Protein AF-A0A2A7E2X3-F1 (afdb_monomer_lite)

pLDDT: mean 80.22, std 16.71, range [39.94, 96.56]

Structure (mmCIF, N/CA/C/O backbone):
data_AF-A0A2A7E2X3-F1
#
_entry.id   AF-A0A2A7E2X3-F1
#
loop_
_atom_site.group_PDB
_atom_site.id
_atom_site.type_symbol
_atom_site.label_atom_id
_atom_site.label_alt_id
_atom_site.label_comp_id
_atom_site.label_asym_id
_atom_site.label_entity_id
_atom_site.label_seq_id
_atom_site.pdbx_PDB_ins_code
_atom_site.Cartn_x
_atom_site.Cartn_y
_atom_site.Cartn_z
_atom_site.occupancy
_atom_site.B_iso_or_equiv
_atom_site.auth_seq_id
_atom_site.auth_comp_id
_atom_site.auth_asym_id
_atom_site.auth_atom_id
_atom_site.pdbx_PDB_model_num
ATOM 1 N N . MET A 1 1 ? -16.726 -9.547 8.960 1.00 53.72 1 MET A N 1
ATOM 2 C CA . MET A 1 1 ? -15.413 -9.828 8.336 1.00 53.72 1 MET A CA 1
ATOM 3 C C . MET A 1 1 ? -14.447 -10.203 9.444 1.00 53.72 1 MET A C 1
ATOM 5 O O . MET A 1 1 ? -14.495 -9.517 10.458 1.00 53.72 1 MET A O 1
ATOM 9 N N . PRO A 1 2 ? -13.640 -11.267 9.301 1.00 60.56 2 PRO A N 1
ATOM 10 C CA . PRO A 1 2 ? -12.669 -11.652 10.326 1.00 60.56 2 PRO A CA 1
ATOM 11 C C . PRO A 1 2 ? -11.768 -10.466 10.677 1.00 60.56 2 PRO A C 1
ATOM 13 O O . PRO A 1 2 ? -11.247 -9.824 9.767 1.00 60.56 2 PRO A O 1
ATOM 16 N N . ASP A 1 3 ? -11.584 -10.172 11.965 1.00 65.56 3 ASP A N 1
ATOM 17 C CA . ASP A 1 3 ? -10.852 -8.982 12.437 1.00 65.56 3 ASP A CA 1
ATOM 18 C C . ASP A 1 3 ? -9.413 -8.898 11.906 1.00 65.56 3 ASP A C 1
ATOM 20 O O . ASP A 1 3 ? -8.881 -7.813 11.692 1.00 65.56 3 ASP A O 1
ATOM 24 N N . LYS A 1 4 ? -8.856 -10.045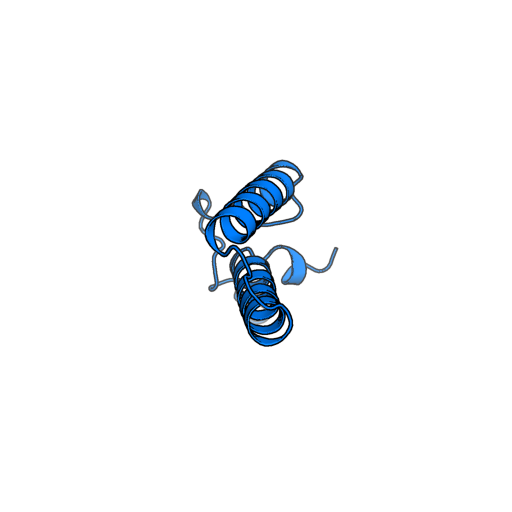 11.514 1.00 63.25 4 LYS A N 1
ATOM 25 C CA . LYS A 1 4 ? -7.557 -10.212 10.846 1.00 63.25 4 LYS A CA 1
ATOM 26 C C . LYS A 1 4 ? -7.391 -9.351 9.585 1.00 63.25 4 LYS A C 1
ATOM 28 O O . LYS A 1 4 ? -6.302 -8.847 9.332 1.00 63.25 4 LYS A O 1
ATOM 33 N N . TYR A 1 5 ? -8.456 -9.163 8.800 1.00 68.88 5 TYR A N 1
ATOM 34 C CA . TYR A 1 5 ? -8.408 -8.375 7.558 1.00 68.88 5 TYR A CA 1
ATOM 35 C C . TYR A 1 5 ? -8.468 -6.867 7.796 1.00 68.88 5 TYR A C 1
ATOM 37 O O . TYR A 1 5 ? -8.243 -6.100 6.865 1.00 68.88 5 TYR A O 1
ATOM 45 N N . LYS A 1 6 ? -8.739 -6.437 9.033 1.00 73.44 6 LYS A N 1
ATOM 46 C CA . LYS A 1 6 ? -8.714 -5.023 9.400 1.00 73.44 6 LYS A CA 1
ATOM 47 C C . LYS A 1 6 ? -7.300 -4.530 9.694 1.00 73.44 6 LYS A C 1
ATOM 49 O O . LYS A 1 6 ? -7.124 -3.334 9.846 1.00 73.44 6 LYS A O 1
ATOM 54 N N . ASN A 1 7 ? -6.285 -5.390 9.775 1.00 83.62 7 ASN A N 1
ATOM 55 C CA . ASN A 1 7 ? -4.937 -4.959 10.140 1.00 83.62 7 ASN A CA 1
ATOM 56 C C . ASN A 1 7 ? -4.274 -4.150 9.008 1.00 83.62 7 ASN A C 1
ATOM 58 O O . ASN A 1 7 ? -3.965 -4.691 7.948 1.00 83.62 7 ASN A O 1
ATOM 62 N N . TYR A 1 8 ? -3.997 -2.865 9.246 1.00 84.38 8 TYR A N 1
ATOM 63 C CA . TYR A 1 8 ? -3.300 -1.998 8.287 1.00 84.38 8 TYR A CA 1
ATOM 64 C C . TYR A 1 8 ? -1.921 -2.518 7.875 1.00 84.38 8 TYR A C 1
ATOM 66 O O . TY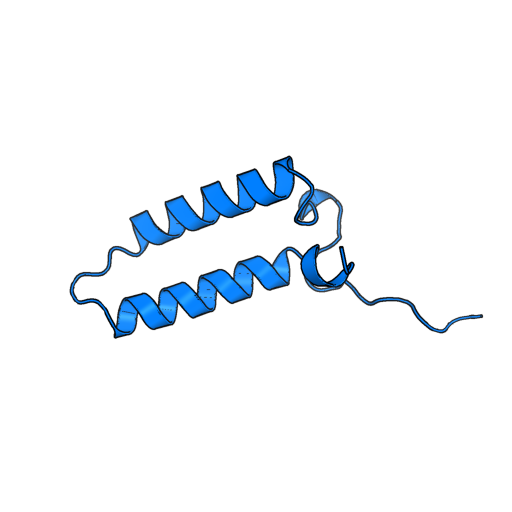R A 1 8 ? -1.575 -2.499 6.695 1.00 84.38 8 TYR A O 1
ATOM 74 N N . GLY A 1 9 ? -1.153 -3.047 8.828 1.00 84.81 9 GLY A N 1
ATOM 75 C CA . GLY A 1 9 ? 0.168 -3.612 8.564 1.00 84.81 9 GLY A CA 1
ATOM 76 C C . GLY A 1 9 ? 0.131 -4.819 7.624 1.00 84.81 9 GLY A C 1
ATOM 77 O O . GLY A 1 9 ? 1.061 -5.000 6.841 1.00 84.81 9 GLY A O 1
ATOM 78 N N . LEU A 1 10 ? -0.955 -5.601 7.643 1.00 87.44 10 LEU A N 1
ATOM 79 C CA . LEU A 1 10 ? -1.158 -6.727 6.724 1.00 87.44 10 LEU A CA 1
ATOM 80 C C . LEU A 1 10 ? -1.313 -6.255 5.272 1.00 87.44 10 LEU A C 1
ATOM 82 O O . LEU A 1 10 ? -0.723 -6.832 4.366 1.00 87.44 10 LEU A O 1
ATOM 86 N N . TRP A 1 11 ? -2.100 -5.205 5.036 1.00 88.81 11 TRP A N 1
ATOM 87 C CA . TRP A 1 11 ? -2.302 -4.683 3.683 1.00 88.81 11 TRP A CA 1
ATOM 88 C C . TRP A 1 11 ? -1.053 -3.989 3.151 1.00 88.81 11 TRP A C 1
ATOM 90 O O . TRP A 1 11 ? -0.692 -4.186 1.993 1.00 88.81 11 TRP A O 1
ATOM 100 N N . VAL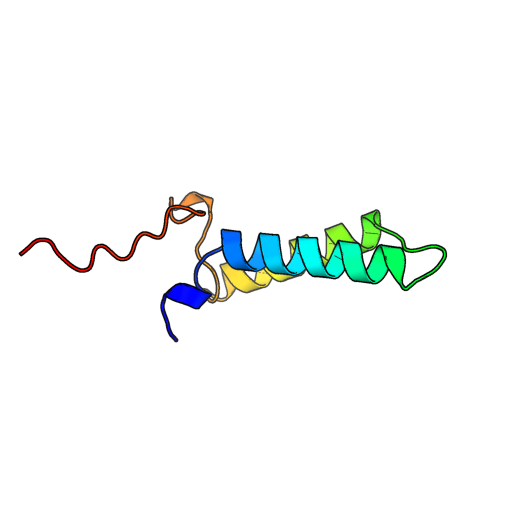 A 1 12 ? -0.344 -3.249 4.008 1.00 90.69 12 VAL A N 1
ATOM 101 C CA . VAL A 1 12 ? 0.951 -2.653 3.654 1.00 90.69 12 VAL A CA 1
ATOM 102 C C . VAL A 1 12 ? 1.960 -3.729 3.256 1.00 90.69 12 VAL A C 1
ATOM 104 O O . VAL A 1 12 ? 2.610 -3.594 2.223 1.00 90.69 12 VAL A O 1
ATOM 107 N N . SER A 1 13 ? 2.085 -4.812 4.029 1.00 92.69 13 SER A N 1
ATOM 108 C CA . SER A 1 13 ? 3.025 -5.890 3.701 1.00 92.69 13 SER A CA 1
ATOM 109 C C . SER A 1 13 ? 2.614 -6.665 2.446 1.00 92.69 13 SER A C 1
ATOM 111 O O . SER A 1 13 ? 3.480 -7.020 1.647 1.00 92.69 13 SER A O 1
ATOM 113 N N . LEU A 1 14 ? 1.310 -6.856 2.214 1.00 93.88 14 LEU A N 1
ATOM 114 C CA . LEU A 1 14 ? 0.790 -7.476 0.994 1.00 93.88 14 LEU A CA 1
ATOM 115 C C . LEU A 1 14 ? 1.147 -6.658 -0.255 1.00 93.88 14 LEU A C 1
ATOM 117 O O . LEU A 1 14 ? 1.668 -7.211 -1.224 1.00 93.88 14 LEU A O 1
ATOM 121 N N . PHE A 1 15 ? 0.917 -5.342 -0.230 1.00 95.19 15 PHE A N 1
ATOM 122 C CA . PHE A 1 15 ? 1.293 -4.466 -1.339 1.00 95.19 15 PHE A CA 1
ATOM 123 C C . PHE A 1 15 ? 2.814 -4.317 -1.471 1.00 95.19 15 PHE A C 1
ATOM 125 O O . PHE A 1 15 ? 3.319 -4.228 -2.585 1.00 95.19 15 PHE A O 1
ATOM 132 N N . ALA A 1 16 ? 3.582 -4.351 -0.384 1.00 94.25 16 ALA A N 1
ATOM 133 C CA . ALA A 1 16 ? 5.041 -4.357 -0.484 1.00 94.25 16 ALA A CA 1
ATOM 134 C C . ALA A 1 16 ? 5.549 -5.605 -1.230 1.00 94.25 16 ALA A C 1
ATOM 136 O O . ALA A 1 16 ? 6.339 -5.484 -2.167 1.00 94.25 16 ALA A O 1
ATOM 137 N N . LEU A 1 17 ? 5.039 -6.790 -0.875 1.00 96.38 17 LEU A N 1
ATOM 138 C CA . LEU A 1 17 ? 5.399 -8.043 -1.539 1.00 96.38 17 LEU A CA 1
ATOM 139 C C . LEU A 1 17 ? 4.971 -8.053 -3.012 1.00 96.38 17 LEU A C 1
ATOM 141 O O . LEU A 1 17 ? 5.758 -8.426 -3.878 1.00 96.38 17 LEU A O 1
ATOM 145 N N . LEU A 1 18 ? 3.748 -7.604 -3.308 1.00 95.56 18 LEU A N 1
ATOM 146 C CA . LEU A 1 18 ? 3.264 -7.497 -4.685 1.00 95.56 18 LEU A CA 1
ATOM 147 C C . LEU A 1 18 ? 4.153 -6.566 -5.523 1.00 95.56 18 LEU A C 1
ATOM 149 O O . LEU A 1 18 ? 4.473 -6.890 -6.663 1.00 95.56 18 LEU A O 1
ATOM 153 N N . GLY A 1 19 ? 4.592 -5.445 -4.947 1.00 94.44 19 GLY A N 1
ATOM 154 C CA . GLY A 1 19 ? 5.490 -4.501 -5.608 1.00 94.44 19 GLY A CA 1
ATOM 155 C C . GLY A 1 19 ? 6.834 -5.129 -5.969 1.00 94.44 19 GLY A C 1
ATOM 156 O O . GLY A 1 19 ? 7.303 -4.938 -7.087 1.00 94.44 19 GLY A O 1
ATOM 157 N N . MET A 1 20 ? 7.412 -5.931 -5.066 1.00 95.00 20 MET A N 1
ATOM 158 C CA . MET A 1 20 ? 8.649 -6.675 -5.341 1.00 95.00 20 MET A CA 1
ATOM 159 C C . MET A 1 20 ? 8.471 -7.670 -6.492 1.00 95.00 20 MET A C 1
ATOM 161 O O . MET A 1 20 ? 9.268 -7.680 -7.423 1.00 95.00 20 MET A O 1
ATOM 165 N N . VAL A 1 21 ? 7.384 -8.449 -6.488 1.00 96.56 21 VAL A N 1
ATOM 166 C CA . VAL A 1 21 ? 7.109 -9.409 -7.571 1.00 96.56 21 VAL A CA 1
ATOM 167 C C . VAL A 1 21 ? 6.938 -8.699 -8.918 1.00 96.56 21 VAL A C 1
ATOM 169 O O . VAL A 1 21 ? 7.437 -9.173 -9.936 1.00 96.56 21 VAL A O 1
ATOM 172 N N . LEU A 1 22 ? 6.249 -7.555 -8.942 1.00 94.19 22 LEU A N 1
ATOM 173 C CA . LEU A 1 22 ? 6.045 -6.783 -10.169 1.00 94.19 22 LEU A CA 1
ATOM 174 C C . LEU A 1 22 ? 7.335 -6.130 -10.677 1.00 94.19 22 LEU A C 1
ATOM 176 O O . LEU A 1 22 ? 7.525 -6.064 -11.889 1.00 94.19 22 LEU A O 1
ATOM 180 N N . MET A 1 23 ? 8.219 -5.683 -9.781 1.00 93.00 23 MET A N 1
ATOM 181 C CA . MET A 1 23 ? 9.552 -5.198 -10.155 1.00 93.00 23 MET A CA 1
ATOM 182 C C . MET A 1 23 ? 10.381 -6.274 -10.846 1.00 93.00 23 MET A C 1
ATOM 184 O O . MET A 1 23 ? 11.002 -5.990 -11.866 1.00 93.00 23 MET A O 1
ATOM 188 N N . ASP A 1 24 ? 10.372 -7.493 -10.306 1.00 93.88 24 ASP A N 1
ATOM 189 C CA . ASP A 1 24 ? 11.158 -8.599 -10.855 1.00 93.88 24 ASP A CA 1
ATOM 190 C C . ASP A 1 24 ? 10.561 -9.132 -12.167 1.00 93.88 24 ASP A C 1
ATOM 192 O O . ASP A 1 24 ? 11.289 -9.579 -13.054 1.00 93.88 24 ASP A O 1
ATOM 196 N N . ALA A 1 25 ? 9.234 -9.077 -12.317 1.00 95.00 25 ALA A N 1
ATOM 197 C CA . ALA A 1 25 ? 8.533 -9.606 -13.484 1.00 95.00 25 ALA A CA 1
ATOM 198 C C . ALA A 1 25 ? 8.431 -8.622 -14.664 1.00 95.00 25 ALA A C 1
ATOM 200 O O . ALA A 1 25 ? 8.267 -9.064 -15.803 1.00 95.00 25 ALA A O 1
ATOM 201 N N . ILE A 1 26 ? 8.473 -7.305 -14.419 1.00 93.56 26 ILE A N 1
ATOM 202 C CA . ILE A 1 26 ? 8.167 -6.286 -15.433 1.00 93.56 26 ILE A CA 1
ATOM 203 C C . ILE A 1 26 ? 9.389 -5.393 -15.707 1.00 93.56 26 ILE A C 1
ATOM 205 O O . ILE A 1 26 ? 9.782 -4.594 -14.853 1.00 93.56 26 ILE A O 1
ATOM 209 N N . PRO A 1 27 ? 9.955 -5.421 -16.928 1.00 91.06 27 PRO A N 1
ATOM 210 C CA . PRO A 1 27 ? 11.011 -4.490 -17.305 1.00 91.06 27 PRO A CA 1
ATOM 211 C C . PRO A 1 27 ? 10.490 -3.043 -17.352 1.00 91.06 27 PRO A C 1
ATOM 213 O O . PRO A 1 27 ? 9.379 -2.781 -17.808 1.00 91.06 27 PRO A O 1
ATOM 216 N N . HIS A 1 28 ? 11.312 -2.092 -16.893 1.00 91.62 28 HIS A N 1
ATOM 217 C CA . HIS A 1 28 ? 10.967 -0.665 -16.746 1.00 91.62 28 HIS A CA 1
ATOM 218 C C . HIS A 1 28 ? 9.802 -0.374 -15.785 1.00 91.62 28 HIS A C 1
ATOM 220 O O . HIS A 1 28 ? 9.066 0.602 -15.961 1.00 91.62 28 HIS A O 1
ATOM 226 N N . PHE A 1 29 ? 9.638 -1.197 -14.748 1.00 92.38 29 PHE A N 1
ATOM 227 C CA . PHE A 1 29 ? 8.636 -0.960 -13.718 1.00 92.38 29 PHE A CA 1
ATOM 228 C C . PHE A 1 29 ? 8.802 0.413 -13.045 1.00 92.38 29 PHE A C 1
ATOM 230 O O . PHE A 1 29 ? 9.876 0.772 -12.558 1.00 92.38 29 PHE A O 1
ATOM 237 N N . ASN A 1 30 ? 7.714 1.186 -12.993 1.00 93.62 30 ASN A N 1
ATOM 238 C CA . ASN A 1 30 ? 7.699 2.499 -12.356 1.00 93.62 30 ASN A CA 1
ATOM 239 C C . ASN A 1 30 ? 7.228 2.381 -10.902 1.00 93.62 30 ASN A C 1
ATOM 241 O O . ASN A 1 30 ? 6.028 2.386 -10.617 1.00 93.62 30 ASN A O 1
ATOM 245 N N . LEU A 1 31 ? 8.197 2.326 -9.989 1.00 91.62 31 LEU A N 1
ATOM 246 C CA . LEU A 1 31 ? 7.937 2.250 -8.554 1.00 91.62 31 LEU A CA 1
ATOM 247 C C . LEU A 1 31 ? 7.168 3.463 -8.015 1.00 91.62 31 LEU A C 1
ATOM 249 O O . LEU A 1 31 ? 6.302 3.293 -7.163 1.00 91.62 31 LEU A O 1
ATOM 253 N N . GLY A 1 32 ? 7.445 4.668 -8.520 1.00 93.75 32 GLY A N 1
ATOM 254 C CA . GLY A 1 32 ? 6.778 5.888 -8.058 1.00 93.75 32 GLY A CA 1
ATOM 255 C C . GLY A 1 32 ? 5.270 5.842 -8.305 1.00 93.75 32 GLY A C 1
ATOM 256 O O . GLY A 1 32 ? 4.483 6.042 -7.385 1.00 93.75 32 GLY A O 1
ATOM 257 N N . ARG A 1 33 ? 4.865 5.466 -9.526 1.00 94.44 33 ARG A N 1
ATOM 258 C CA . ARG A 1 33 ? 3.447 5.260 -9.864 1.00 94.44 33 ARG A CA 1
ATOM 259 C C . ARG A 1 33 ? 2.819 4.136 -9.051 1.00 94.44 33 ARG A C 1
ATOM 261 O O . ARG A 1 33 ? 1.674 4.259 -8.634 1.00 94.44 33 ARG A O 1
ATOM 268 N N . TYR A 1 34 ? 3.539 3.033 -8.852 1.00 95.06 34 TYR A N 1
ATOM 269 C CA . TYR A 1 34 ? 3.043 1.925 -8.040 1.00 95.06 34 TYR A CA 1
ATOM 270 C C . TYR A 1 34 ? 2.721 2.373 -6.612 1.00 95.06 34 TYR A C 1
ATOM 272 O O . TYR A 1 34 ? 1.634 2.096 -6.110 1.00 95.06 34 TYR A O 1
ATOM 280 N N . GLN A 1 35 ? 3.643 3.106 -5.990 1.00 94.88 35 GLN A N 1
ATOM 281 C CA 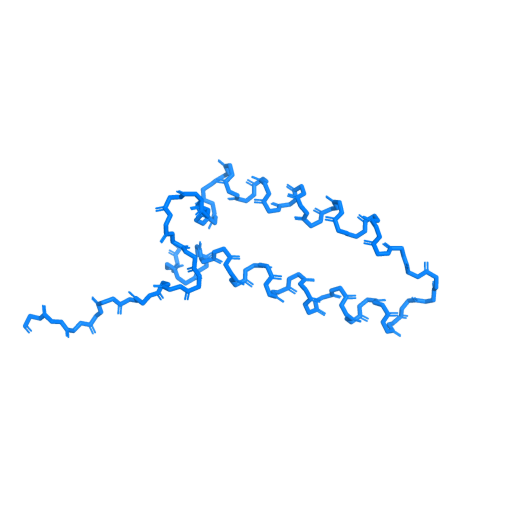. GLN A 1 35 ? 3.480 3.603 -4.633 1.00 94.88 35 GLN A CA 1
ATOM 282 C C . GLN A 1 35 ? 2.293 4.568 -4.516 1.00 94.88 35 GLN A C 1
ATOM 284 O O . GLN A 1 35 ? 1.498 4.432 -3.592 1.00 94.88 35 GLN A O 1
ATOM 289 N N . GLU A 1 36 ? 2.096 5.450 -5.500 1.00 96.06 36 GLU A N 1
ATOM 290 C CA . GLU A 1 36 ? 0.940 6.353 -5.550 1.00 96.06 36 GLU A CA 1
ATOM 291 C C . GLU A 1 36 ? -0.395 5.587 -5.606 1.00 96.06 36 GLU A C 1
ATOM 293 O O . GLU A 1 36 ? -1.339 5.920 -4.886 1.00 96.06 36 GLU A O 1
ATOM 298 N N . TYR A 1 3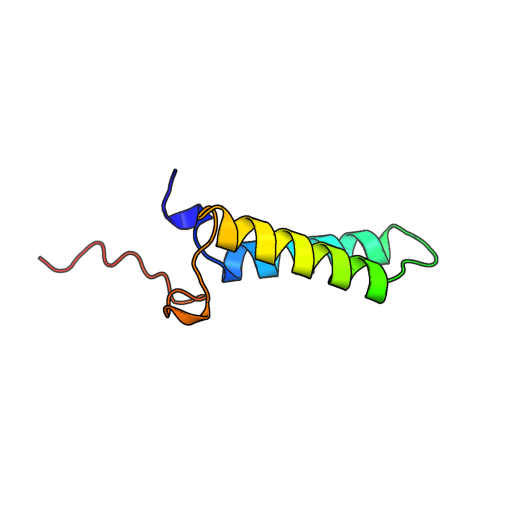7 ? -0.474 4.503 -6.391 1.00 95.50 37 TYR A N 1
ATOM 299 C CA . TYR A 1 37 ? -1.664 3.647 -6.397 1.00 95.50 37 TYR A CA 1
ATOM 300 C C . TYR A 1 37 ? -1.882 2.945 -5.058 1.00 95.50 37 TYR A C 1
ATOM 302 O O . TYR A 1 37 ? -3.014 2.897 -4.581 1.00 95.50 37 TYR A O 1
ATOM 310 N N . VAL A 1 38 ? -0.825 2.402 -4.451 1.00 95.31 38 VAL A N 1
ATOM 311 C CA . VAL A 1 38 ? -0.919 1.726 -3.150 1.00 95.31 3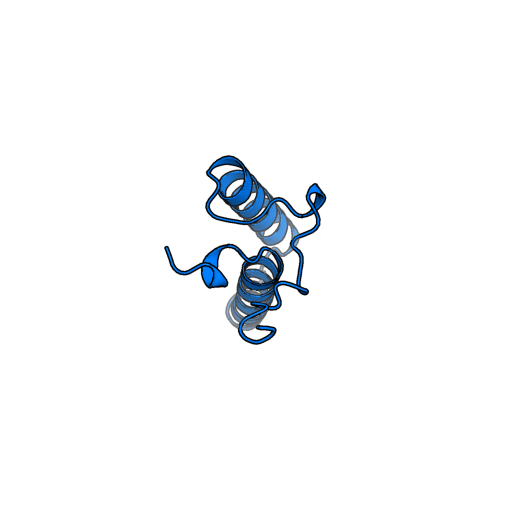8 VAL A CA 1
ATOM 312 C C . VAL A 1 38 ? -1.419 2.690 -2.075 1.00 95.31 38 VAL A C 1
ATOM 314 O O . VAL A 1 38 ? -2.327 2.331 -1.325 1.00 95.31 38 VAL A O 1
ATOM 317 N N . ASP A 1 39 ? -0.910 3.921 -2.042 1.00 93.75 39 ASP A N 1
ATOM 318 C CA . ASP A 1 39 ? -1.333 4.944 -1.082 1.00 93.75 39 ASP A CA 1
ATOM 319 C C . ASP A 1 39 ? -2.813 5.318 -1.258 1.00 93.75 39 ASP A C 1
ATOM 321 O O . ASP A 1 39 ? -3.561 5.361 -0.278 1.00 93.75 39 ASP A O 1
ATOM 325 N N . ILE A 1 40 ? -3.274 5.513 -2.501 1.00 95.62 40 ILE A N 1
ATOM 326 C CA . ILE A 1 40 ? -4.689 5.797 -2.794 1.00 95.62 40 ILE A CA 1
ATOM 327 C C . ILE A 1 40 ? -5.580 4.612 -2.393 1.00 95.62 40 ILE A C 1
ATOM 329 O O . ILE A 1 40 ? -6.636 4.808 -1.789 1.00 95.62 40 ILE A O 1
ATOM 333 N N . ILE A 1 41 ? -5.163 3.377 -2.684 1.00 93.88 41 ILE A N 1
ATOM 334 C CA . ILE A 1 41 ? -5.917 2.170 -2.322 1.00 93.88 41 ILE A CA 1
ATOM 335 C C . ILE A 1 41 ? -6.023 2.044 -0.801 1.00 93.88 41 ILE A C 1
ATOM 337 O O . ILE A 1 41 ? -7.120 1.848 -0.279 1.00 93.88 41 ILE A O 1
ATOM 341 N N . LEU A 1 42 ? -4.913 2.190 -0.075 1.00 91.06 42 LEU A N 1
ATOM 342 C CA . LEU A 1 42 ? -4.904 2.133 1.386 1.00 91.06 42 LEU A CA 1
ATOM 343 C C . LEU A 1 42 ? -5.763 3.243 1.997 1.00 91.06 42 LEU A C 1
ATOM 345 O O . LEU A 1 42 ? -6.512 2.983 2.939 1.00 91.06 42 LEU A O 1
ATOM 349 N N . PHE A 1 43 ? -5.721 4.451 1.433 1.00 90.44 43 PHE A N 1
ATOM 350 C CA . PHE A 1 43 ? -6.584 5.552 1.849 1.00 90.44 43 PHE A CA 1
ATOM 351 C C . PHE A 1 43 ? -8.071 5.205 1.687 1.00 90.44 43 PHE A C 1
ATOM 353 O O . PHE A 1 43 ? -8.845 5.377 2.631 1.00 90.44 43 PHE A O 1
ATOM 360 N N . ILE A 1 44 ? -8.468 4.652 0.535 1.00 92.44 44 ILE A N 1
ATOM 361 C CA . ILE A 1 44 ? -9.847 4.208 0.284 1.00 92.44 44 ILE A CA 1
ATOM 362 C C . ILE A 1 44 ? -10.244 3.090 1.255 1.00 92.44 44 ILE A C 1
ATOM 364 O O . ILE A 1 44 ? -11.335 3.131 1.817 1.00 92.44 44 ILE A O 1
ATOM 368 N N . LEU A 1 45 ? -9.367 2.113 1.497 1.00 88.69 45 LEU A N 1
ATOM 369 C CA . LEU A 1 45 ? -9.627 1.001 2.415 1.00 88.69 45 LEU A CA 1
ATOM 370 C C . LEU A 1 45 ? -9.816 1.464 3.867 1.00 88.69 45 LEU A C 1
ATOM 372 O O . LEU A 1 45 ? -10.673 0.927 4.574 1.00 88.69 45 LEU A O 1
ATOM 376 N N . ILE A 1 46 ? -9.055 2.472 4.302 1.00 87.00 46 ILE A N 1
ATOM 377 C CA . ILE A 1 46 ? -9.246 3.119 5.605 1.00 87.00 46 ILE A CA 1
ATOM 378 C C . ILE A 1 46 ? -10.580 3.876 5.631 1.00 87.00 46 ILE A C 1
ATOM 380 O O . ILE A 1 46 ? -11.357 3.708 6.570 1.00 87.00 46 ILE A O 1
ATOM 384 N N . ALA A 1 47 ? -10.869 4.688 4.608 1.00 86.81 47 ALA A N 1
ATOM 385 C CA . ALA A 1 47 ? -12.091 5.492 4.539 1.00 86.81 47 ALA A CA 1
ATOM 386 C C . ALA A 1 47 ? -13.362 4.623 4.495 1.00 86.81 47 ALA A C 1
ATOM 388 O O . ALA A 1 47 ? -14.371 4.961 5.109 1.00 86.81 47 ALA A O 1
ATOM 389 N N . ALA A 1 48 ? -13.290 3.473 3.823 1.00 85.69 48 ALA A N 1
ATOM 390 C CA . ALA A 1 48 ? -14.353 2.476 3.753 1.00 85.69 48 ALA A CA 1
ATOM 391 C C . ALA A 1 48 ? -14.486 1.624 5.033 1.00 85.69 48 ALA A C 1
ATOM 393 O O . ALA A 1 48 ? -15.388 0.793 5.123 1.00 85.69 48 ALA A O 1
ATOM 394 N N . GLY A 1 49 ? -13.588 1.782 6.014 1.00 81.00 49 GLY A N 1
ATOM 395 C CA . GLY A 1 49 ? -13.585 1.000 7.253 1.00 81.00 49 GLY A CA 1
ATOM 396 C C . GLY A 1 49 ? -13.185 -0.471 7.077 1.00 81.00 49 GLY A C 1
ATOM 397 O O . GLY A 1 49 ? -13.378 -1.270 7.994 1.00 81.00 49 GLY A O 1
ATOM 398 N N . VAL A 1 50 ? -12.629 -0.838 5.915 1.00 81.25 50 VAL A N 1
ATOM 399 C CA . VAL A 1 50 ? -12.112 -2.190 5.638 1.00 81.25 50 VAL A CA 1
ATOM 400 C C . VAL A 1 50 ? -10.833 -2.431 6.434 1.00 81.25 50 VAL A C 1
ATOM 402 O O . VAL A 1 50 ? -10.617 -3.529 6.942 1.00 81.25 50 VAL A O 1
ATOM 405 N N . VAL A 1 51 ? -10.011 -1.390 6.571 1.00 81.06 51 VAL A N 1
ATOM 406 C CA . VAL A 1 51 ? -8.716 -1.424 7.249 1.00 81.06 51 VAL A CA 1
ATOM 407 C C . VAL A 1 51 ? -8.700 -0.437 8.413 1.00 81.06 51 VAL A C 1
ATOM 409 O O . VAL A 1 51 ? -9.333 0.617 8.374 1.00 81.06 51 VAL A O 1
ATOM 412 N N . SER A 1 52 ? -7.987 -0.789 9.478 1.00 75.06 52 SER A N 1
ATOM 413 C CA . SER A 1 52 ? -7.843 0.017 10.677 1.00 75.06 52 SER A CA 1
ATOM 414 C C . SER A 1 52 ? -7.128 1.329 10.367 1.00 75.06 52 SER A C 1
ATOM 416 O O . SER A 1 52 ? -6.127 1.371 9.654 1.00 75.06 52 SER A O 1
ATOM 418 N N . ASN A 1 53 ? -7.632 2.426 10.935 1.00 73.62 53 ASN A N 1
ATOM 419 C CA . ASN A 1 53 ? -6.943 3.704 10.845 1.00 73.62 53 ASN A CA 1
ATOM 420 C C . ASN A 1 53 ? -5.630 3.621 11.651 1.00 73.62 53 ASN A C 1
ATOM 422 O O . ASN A 1 53 ? -5.691 3.466 12.878 1.00 73.62 53 ASN A O 1
ATOM 426 N N . PRO A 1 54 ? -4.452 3.769 11.017 1.00 65.12 54 PRO A N 1
ATOM 427 C CA . PRO A 1 54 ? -3.170 3.696 11.713 1.00 65.12 54 PRO A CA 1
ATOM 428 C C . PRO A 1 54 ? -3.011 4.793 12.780 1.00 65.12 54 PRO A C 1
ATOM 430 O O . PRO A 1 54 ? -2.325 4.574 13.774 1.00 65.12 54 PRO A O 1
ATOM 433 N N . ARG A 1 55 ? -3.702 5.939 12.646 1.00 63.97 55 ARG A N 1
ATOM 434 C CA . ARG A 1 55 ? -3.714 7.017 13.658 1.00 63.97 55 ARG A CA 1
ATOM 435 C C . ARG A 1 55 ? -4.509 6.671 14.920 1.00 63.97 55 ARG A C 1
ATOM 437 O O . ARG A 1 55 ? -4.312 7.311 15.944 1.00 63.97 55 ARG A O 1
ATOM 444 N N . ALA A 1 56 ? -5.386 5.670 14.858 1.00 60.75 56 ALA A N 1
ATOM 445 C CA . ALA A 1 56 ? -6.207 5.228 15.986 1.00 60.75 56 ALA A CA 1
ATOM 446 C C . ALA A 1 56 ? -5.554 4.095 16.813 1.00 60.75 56 ALA A C 1
ATOM 448 O O . ALA A 1 56 ? -6.194 3.556 17.711 1.00 60.75 56 ALA A O 1
ATOM 449 N N . GLY A 1 57 ? -4.294 3.727 16.527 1.00 55.59 57 GLY A N 1
ATOM 450 C CA . GLY A 1 57 ? -3.488 2.846 17.388 1.00 55.59 57 GLY A CA 1
ATOM 451 C C . GLY A 1 57 ? -3.545 1.340 17.093 1.00 55.59 57 GLY A C 1
ATOM 452 O O . GLY A 1 57 ? -3.071 0.552 17.903 1.00 55.59 57 GLY A O 1
ATOM 453 N N . LYS A 1 58 ? -4.084 0.910 15.944 1.00 59.97 58 LYS A N 1
ATOM 454 C CA . LYS A 1 58 ? -4.274 -0.517 15.592 1.00 59.97 58 LYS A CA 1
ATOM 455 C C . LYS A 1 58 ? -3.365 -0.971 14.445 1.00 59.97 58 LYS A C 1
ATOM 457 O O . LYS A 1 58 ? -3.836 -1.373 13.381 1.00 59.97 58 LYS A O 1
ATOM 462 N N . TRP A 1 59 ? -2.061 -0.783 14.636 1.00 64.69 59 TRP A N 1
ATOM 463 C CA . TRP A 1 59 ? -1.012 -1.127 13.667 1.00 64.69 59 TRP A CA 1
ATOM 464 C C . TRP A 1 59 ? -0.656 -2.630 13.751 1.00 64.69 59 TRP A C 1
ATOM 466 O O . TRP A 1 59 ? -1.500 -3.436 14.127 1.00 64.69 59 TRP A O 1
ATOM 476 N N . PHE A 1 60 ? 0.584 -3.040 13.458 1.00 60.00 60 PHE A N 1
ATOM 477 C CA . PHE A 1 60 ? 1.034 -4.448 13.545 1.00 60.00 60 PHE A CA 1
ATOM 478 C C . PHE A 1 60 ? 0.782 -5.152 14.898 1.00 60.00 60 PHE A C 1
ATOM 480 O O . PHE A 1 60 ? 0.854 -6.375 14.969 1.00 60.00 60 PHE A O 1
ATOM 487 N N . ALA A 1 61 ? 0.482 -4.403 15.960 1.00 58.84 61 ALA A N 1
ATOM 488 C CA . ALA A 1 61 ? 0.214 -4.904 17.305 1.00 58.84 61 ALA A CA 1
ATOM 489 C C . ALA A 1 61 ? -1.241 -5.360 17.539 1.00 58.84 61 ALA A C 1
ATOM 491 O O . ALA A 1 61 ? -1.672 -5.405 18.690 1.00 58.84 61 ALA A O 1
ATOM 492 N N . ASP A 1 62 ? -1.990 -5.706 16.486 1.00 57.59 62 ASP A N 1
ATOM 493 C CA . ASP A 1 62 ? -3.301 -6.362 16.590 1.00 57.59 62 ASP A CA 1
ATOM 494 C C . ASP A 1 62 ? -3.117 -7.773 17.195 1.00 57.59 62 ASP A C 1
ATOM 496 O O . ASP A 1 62 ? -3.074 -8.795 16.511 1.00 57.59 62 ASP A O 1
ATOM 500 N N . ARG A 1 63 ? -2.868 -7.826 18.508 1.00 51.22 63 ARG A N 1
ATOM 501 C CA . ARG A 1 63 ? -2.968 -9.041 19.305 1.00 51.22 63 ARG A CA 1
ATOM 502 C C . ARG A 1 63 ? -4.425 -9.156 19.704 1.00 51.22 63 ARG A C 1
ATOM 504 O O . ARG A 1 63 ? -4.904 -8.390 20.536 1.00 51.22 63 ARG A O 1
ATOM 511 N N . ASP A 1 64 ? -5.099 -10.134 19.117 1.00 54.19 64 ASP A N 1
ATOM 512 C CA . ASP A 1 64 ? -6.323 -10.707 19.660 1.00 54.19 64 ASP A CA 1
ATOM 513 C C . ASP A 1 64 ? -6.004 -11.092 21.118 1.00 54.19 64 ASP A C 1
ATOM 515 O O . ASP A 1 64 ? -5.318 -12.085 21.373 1.00 54.19 64 ASP A O 1
ATOM 519 N N . LYS A 1 65 ? -6.388 -10.258 22.095 1.00 47.19 65 LYS A N 1
ATOM 520 C CA . LYS A 1 65 ? -6.399 -10.661 23.505 1.00 47.19 65 LYS A CA 1
ATOM 521 C C . LYS A 1 65 ? -7.517 -11.692 23.648 1.00 47.19 65 LYS A C 1
ATOM 523 O O . LYS A 1 65 ? -8.612 -11.390 24.103 1.00 47.19 65 LYS A O 1
ATOM 528 N N . LYS A 1 66 ? -7.243 -12.913 23.205 1.00 45.78 66 LYS A N 1
ATOM 529 C CA . LYS A 1 66 ? -8.056 -14.088 23.477 1.00 45.78 66 LYS A CA 1
ATOM 530 C C . LYS A 1 66 ? -7.331 -14.903 24.534 1.00 45.78 66 LYS A C 1
ATOM 532 O O . LYS A 1 66 ? -6.488 -15.731 24.203 1.00 45.78 66 LYS A O 1
ATOM 537 N N . GLY A 1 67 ? -7.648 -14.621 25.796 1.00 51.59 67 GLY A N 1
ATOM 538 C CA . GLY A 1 67 ? -7.224 -15.438 26.933 1.00 51.59 67 GLY A CA 1
ATOM 539 C C . GLY A 1 67 ? -6.673 -14.655 28.120 1.00 51.59 67 GLY A C 1
ATOM 540 O O . GLY A 1 67 ? -5.516 -14.851 28.461 1.00 51.59 67 GLY A O 1
ATOM 541 N N . GLU A 1 68 ? -7.490 -13.808 28.743 1.00 47.19 68 GLU A N 1
ATOM 542 C CA . GLU A 1 68 ? -7.345 -13.413 30.154 1.00 47.19 68 GLU A CA 1
ATOM 543 C C . GLU A 1 68 ? -8.760 -13.176 30.706 1.00 47.19 68 GLU A C 1
ATOM 545 O O . GLU A 1 68 ? -9.217 -12.040 30.771 1.00 47.19 68 GLU A O 1
ATOM 550 N N . ASP A 1 69 ? -9.450 -14.277 31.006 1.00 39.94 69 ASP A N 1
ATOM 551 C CA . ASP A 1 69 ? -10.438 -14.409 32.084 1.00 39.94 69 ASP A CA 1
ATOM 552 C C . ASP A 1 69 ? -10.162 -15.758 32.767 1.00 39.94 69 ASP A C 1
ATOM 554 O O . ASP A 1 69 ? -10.044 -16.768 32.027 1.00 39.94 69 ASP A O 1
#

Foldseek 3Di:
DPCVQQALQVLVVVLVVVLVVCPVVDPPDDPVVSVVVSVVVSVVCCVVSRYPDVVVPRYPPPDPPPDDD

Secondary structure (DSSP, 8-state):
--GGGG-HHHHHHHHHHHHHHHHHHSTT--HHHHHHHHHHHHHHHHHTTSS--GGGT-STT--------

Sequence (69 aa):
MPDKYKNYGLWVSLFALLGMVLMDAIPHFNLGRYQEYVDIILFILIAAGVVSNPRAGKWFADRDKKGED

Radius of gyration: 14.74 Å; chains: 1; bounding box: 27×22×49 Å